Protein AF-A0AAE1HZC7-F1 (afdb_monomer)

Solvent-accessible surface area (backbone atoms only — not comparable to full-atom values): 6700 Å² total; per-residue (Å²): 132,84,78,77,87,77,86,73,87,74,78,92,69,90,50,71,87,69,45,45,80,43,73,45,68,50,72,40,78,94,76,74,45,72,50,75,78,50,78,45,81,38,82,63,73,76,80,76,48,80,56,49,52,47,44,71,33,82,90,45,16,83,72,37,50,80,46,78,43,59,69,43,45,52,52,52,53,50,50,53,52,54,51,52,51,52,52,51,50,52,51,50,51,46,47,59,71,61,53,48,67,68,59,75,79,112

Mean predicted aligned error: 13.74 Å

Radius of gyration: 30.43 Å; Cα contacts (8 Å, |Δi|>4): 66; chains: 1; bounding box: 66×22×88 Å

Structure (mmCIF, N/CA/C/O backbone):
data_AF-A0AAE1HZC7-F1
#
_entry.id   AF-A0AAE1HZC7-F1
#
loop_
_atom_site.group_PDB
_atom_site.id
_atom_site.type_symbol
_atom_site.label_atom_id
_atom_site.label_alt_id
_atom_site.label_comp_id
_atom_site.label_asym_id
_atom_site.label_entity_id
_atom_site.label_seq_id
_atom_site.pdbx_PDB_ins_code
_atom_site.Cartn_x
_atom_site.Cartn_y
_atom_site.Cartn_z
_atom_site.occupancy
_atom_site.B_iso_or_equiv
_atom_site.auth_seq_id
_atom_site.auth_comp_id
_atom_site.auth_asym_id
_atom_site.auth_atom_id
_atom_site.pdbx_PDB_model_num
ATOM 1 N N . MET A 1 1 ? -42.869 -15.544 27.402 1.00 46.81 1 MET A N 1
ATOM 2 C CA . MET A 1 1 ? -41.931 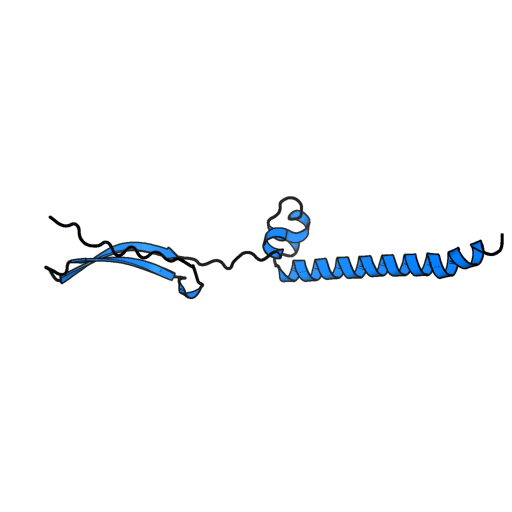-14.421 27.609 1.00 46.81 1 MET A CA 1
ATOM 3 C C . MET A 1 1 ? -41.266 -14.143 26.272 1.00 46.81 1 MET A C 1
ATOM 5 O O . MET A 1 1 ? -40.570 -15.035 25.800 1.00 46.81 1 MET A O 1
ATOM 9 N N . PRO A 1 2 ? -41.556 -13.019 25.599 1.00 49.59 2 PRO A N 1
ATOM 10 C CA . PRO A 1 2 ? -40.881 -12.693 24.352 1.00 49.59 2 PRO A CA 1
ATOM 11 C C . PRO A 1 2 ? -39.455 -12.230 24.674 1.00 49.59 2 PRO A C 1
ATOM 13 O O . PRO A 1 2 ? -39.243 -11.450 25.603 1.00 49.59 2 PRO A O 1
ATOM 16 N N . TRP A 1 3 ? -38.480 -12.769 23.951 1.00 45.91 3 TRP A N 1
ATOM 17 C CA . TRP A 1 3 ? -37.095 -12.310 24.005 1.00 45.91 3 TRP A CA 1
ATOM 18 C C . TRP A 1 3 ? -37.014 -10.907 23.386 1.00 45.91 3 TRP A C 1
ATOM 20 O O . TRP A 1 3 ? -37.702 -10.671 22.392 1.00 45.91 3 TRP A O 1
ATOM 30 N N . PRO A 1 4 ? -36.223 -9.975 23.947 1.00 58.88 4 PRO A N 1
ATOM 31 C CA . PRO A 1 4 ? -36.093 -8.642 23.375 1.00 58.88 4 PRO A CA 1
ATOM 32 C C . PRO A 1 4 ? -35.442 -8.733 21.990 1.00 58.88 4 PRO A C 1
ATOM 34 O O . PRO A 1 4 ? -34.497 -9.504 21.793 1.00 58.88 4 PRO A O 1
ATOM 37 N N . GLU A 1 5 ? -35.974 -7.959 21.042 1.00 56.81 5 GLU A N 1
ATOM 38 C CA . GLU A 1 5 ? -35.382 -7.719 19.725 1.00 56.81 5 GLU A CA 1
ATOM 39 C C . GLU A 1 5 ? -33.910 -7.333 19.918 1.00 56.81 5 GLU A C 1
ATOM 41 O O . GLU A 1 5 ? -33.585 -6.362 20.600 1.00 56.81 5 GLU A O 1
ATOM 46 N N . ARG A 1 6 ? -33.002 -8.174 19.414 1.00 61.75 6 ARG A N 1
ATOM 47 C CA . ARG A 1 6 ? -31.566 -7.903 19.454 1.00 61.75 6 ARG A CA 1
ATOM 48 C C . ARG A 1 6 ? -31.222 -7.090 18.220 1.00 61.75 6 ARG A C 1
ATOM 50 O O . ARG A 1 6 ? -31.157 -7.650 17.127 1.00 61.75 6 ARG A O 1
ATOM 57 N N . ASP A 1 7 ? -30.971 -5.805 18.419 1.00 60.41 7 ASP A N 1
ATOM 58 C CA . ASP A 1 7 ? -30.363 -4.945 17.411 1.00 60.41 7 ASP A CA 1
ATOM 59 C C . ASP A 1 7 ? -28.899 -5.373 17.237 1.00 60.41 7 ASP A C 1
ATOM 61 O O . ASP A 1 7 ? -27.990 -4.909 17.925 1.00 60.41 7 ASP A O 1
ATOM 65 N N . PHE A 1 8 ? -28.666 -6.350 16.360 1.00 63.62 8 PHE A N 1
ATOM 66 C CA . PHE A 1 8 ? -27.318 -6.711 15.943 1.00 63.62 8 PHE A CA 1
ATOM 67 C C . PHE A 1 8 ? -26.802 -5.633 14.994 1.00 63.62 8 PHE A C 1
ATOM 69 O O . PHE A 1 8 ? -27.344 -5.439 13.906 1.00 63.62 8 PHE A O 1
ATOM 76 N N . LEU A 1 9 ? -25.739 -4.940 15.397 1.00 68.12 9 LEU A N 1
ATOM 77 C CA . LEU A 1 9 ? -25.077 -3.967 14.543 1.00 68.12 9 LEU A CA 1
ATOM 78 C C . LEU A 1 9 ? -24.201 -4.718 13.533 1.00 68.12 9 LEU A C 1
ATOM 80 O O . LEU A 1 9 ? -23.081 -5.127 13.832 1.00 68.12 9 LEU A O 1
ATOM 84 N N . LEU A 1 10 ? -24.762 -4.971 12.351 1.00 75.88 10 LEU A N 1
ATOM 85 C CA . LEU A 1 10 ? -24.086 -5.664 11.260 1.00 75.88 10 LEU A CA 1
ATOM 86 C C . LEU A 1 10 ? -23.556 -4.622 10.271 1.00 75.88 10 LEU A C 1
ATOM 88 O O . LEU A 1 10 ? -24.307 -4.054 9.479 1.00 75.88 10 LEU A O 1
ATOM 92 N N . LEU A 1 11 ? -22.252 -4.349 10.338 1.00 76.25 11 LEU A N 1
ATOM 93 C CA . LEU A 1 11 ? -21.571 -3.479 9.380 1.00 76.25 11 LEU A CA 1
ATOM 94 C C . LEU A 1 11 ? -21.389 -4.249 8.068 1.00 76.25 11 LEU A C 1
ATOM 96 O O . LEU A 1 11 ? -20.516 -5.105 7.960 1.00 76.25 11 LEU A O 1
ATOM 100 N N . ALA A 1 12 ? -22.223 -3.960 7.068 1.00 76.62 12 ALA A N 1
ATOM 101 C CA . ALA A 1 12 ? -22.118 -4.585 5.747 1.00 76.62 12 ALA A CA 1
ATOM 102 C C . ALA A 1 12 ? -20.844 -4.161 4.986 1.00 76.62 12 ALA A C 1
ATOM 104 O O . ALA A 1 12 ? -20.351 -4.904 4.140 1.00 76.62 12 ALA A O 1
ATOM 105 N N . HIS A 1 13 ? -20.307 -2.977 5.292 1.00 79.56 13 HIS A N 1
ATOM 106 C CA . HIS A 1 13 ? -19.080 -2.446 4.706 1.00 79.56 13 HIS A CA 1
ATOM 107 C C . HIS A 1 13 ? -18.247 -1.729 5.776 1.00 79.56 13 HIS A C 1
ATOM 109 O O . HIS A 1 13 ? -18.781 -0.943 6.561 1.00 79.56 13 HIS A O 1
ATOM 115 N N . LEU A 1 14 ? -16.943 -2.013 5.821 1.00 80.44 14 LEU A N 1
ATOM 116 C CA . LEU A 1 14 ? -16.004 -1.330 6.710 1.00 80.44 14 LEU A CA 1
ATOM 117 C C . LEU A 1 14 ? -15.387 -0.135 5.981 1.00 80.44 14 LEU A C 1
ATOM 119 O O . LEU A 1 14 ? -14.642 -0.308 5.021 1.00 80.44 14 LEU A O 1
ATOM 123 N N . GLU A 1 15 ? -15.652 1.066 6.481 1.00 83.94 15 GLU A N 1
ATOM 124 C CA . GLU A 1 15 ? -15.008 2.297 6.038 1.00 83.94 15 GLU A CA 1
ATOM 125 C C . GLU A 1 15 ? -14.034 2.815 7.097 1.00 83.94 15 GLU A C 1
ATOM 127 O O . GLU A 1 15 ? -14.166 2.523 8.284 1.00 83.94 15 GLU A O 1
ATOM 132 N N . LYS A 1 16 ? -13.080 3.650 6.673 1.00 82.44 16 LYS A N 1
ATOM 133 C CA . LYS A 1 16 ? -12.120 4.350 7.547 1.00 82.44 16 LYS A CA 1
ATOM 134 C C . LYS A 1 16 ? -12.785 5.135 8.686 1.00 82.44 16 LYS A C 1
ATOM 136 O O . LYS A 1 16 ? -12.177 5.309 9.734 1.00 82.44 16 LYS A O 1
ATOM 141 N N . SER A 1 17 ? -14.019 5.595 8.491 1.00 84.19 17 SER A N 1
ATOM 142 C CA . SER A 1 17 ? -14.826 6.297 9.498 1.00 84.19 17 SER A CA 1
ATOM 143 C C . SER A 1 17 ? -15.202 5.428 10.705 1.00 84.19 17 SER A C 1
ATOM 145 O O . SER A 1 17 ? -15.516 5.968 11.759 1.00 84.19 17 SER A O 1
ATOM 147 N N . HIS A 1 18 ? -15.152 4.100 10.570 1.00 87.56 18 HIS A N 1
ATOM 148 C CA . HIS A 1 18 ? -15.428 3.152 11.650 1.00 87.56 18 HIS A CA 1
ATOM 149 C C . HIS A 1 18 ? -14.197 2.858 12.523 1.00 87.56 18 HIS A C 1
ATOM 151 O O . HIS A 1 18 ? -14.309 2.113 13.495 1.00 87.56 18 HIS A O 1
ATOM 157 N N . GLU A 1 19 ? -13.026 3.406 12.184 1.00 91.44 19 GLU A N 1
ATOM 158 C CA . GLU A 1 19 ? -11.795 3.227 12.955 1.00 91.44 19 GLU A CA 1
ATOM 159 C C . GLU A 1 19 ? -11.913 3.890 14.339 1.00 91.44 19 GLU A C 1
ATOM 161 O O . GLU A 1 19 ? -12.308 5.051 14.450 1.00 91.44 19 GLU A O 1
ATOM 166 N N . GLY A 1 20 ? -11.562 3.155 15.395 1.00 91.00 20 GLY A N 1
ATOM 167 C CA . GLY A 1 20 ? -11.567 3.651 16.771 1.00 91.00 20 GLY A CA 1
ATOM 168 C C . GLY A 1 20 ? -12.013 2.609 17.791 1.00 91.00 20 GLY A C 1
ATOM 169 O O . GLY A 1 20 ? -12.191 1.433 17.478 1.00 91.00 20 GLY A O 1
ATOM 170 N N . THR A 1 21 ? -12.207 3.050 19.033 1.00 93.31 21 THR A N 1
ATOM 171 C CA . THR A 1 21 ? -12.678 2.187 20.120 1.00 93.31 21 THR A CA 1
ATOM 172 C C . THR A 1 21 ? -14.203 2.168 20.177 1.00 93.31 21 THR A C 1
ATOM 174 O O . THR A 1 21 ? -14.850 3.204 20.313 1.00 93.31 21 THR A O 1
ATOM 177 N N . TRP A 1 22 ? -14.771 0.972 20.092 1.00 92.06 22 TRP A N 1
ATOM 178 C CA . TRP A 1 22 ? -16.198 0.703 20.160 1.00 92.06 22 TRP A CA 1
ATOM 179 C C . TRP A 1 22 ? -16.564 0.149 21.531 1.00 92.06 22 TRP A C 1
ATOM 181 O O . TRP A 1 22 ? -15.871 -0.711 22.076 1.00 92.06 22 TRP A O 1
ATOM 191 N N . GLU A 1 23 ? -17.692 0.606 22.062 1.00 92.06 23 GLU A N 1
ATOM 192 C CA . GLU A 1 23 ? -18.232 0.160 23.342 1.00 92.06 23 GLU A CA 1
ATOM 193 C C . GLU A 1 23 ? -19.500 -0.662 23.132 1.00 92.06 23 GLU A C 1
ATOM 195 O O . GLU A 1 23 ? -20.436 -0.246 22.447 1.00 92.06 23 GLU A O 1
ATOM 200 N N . CYS A 1 24 ? -19.561 -1.830 23.764 1.00 89.88 24 CYS A N 1
ATOM 201 C CA . CYS A 1 24 ? -20.803 -2.580 23.881 1.00 89.88 24 CYS A CA 1
ATOM 202 C C . CYS A 1 24 ? -21.523 -2.148 25.158 1.00 89.88 24 CYS A C 1
ATOM 204 O O . CYS A 1 24 ? -21.130 -2.553 26.252 1.00 89.88 24 CYS A O 1
ATOM 206 N N . THR A 1 25 ? -22.585 -1.355 25.019 1.00 89.19 25 THR A N 1
ATOM 207 C CA . THR A 1 25 ? -23.355 -0.833 26.157 1.00 89.19 25 THR A CA 1
ATOM 208 C C . THR A 1 25 ? -24.709 -1.520 26.253 1.00 89.19 25 THR A C 1
ATOM 210 O O . THR A 1 25 ? -25.483 -1.545 25.298 1.00 89.19 25 THR A O 1
ATOM 213 N N . VAL A 1 26 ? -25.021 -2.057 27.431 1.00 88.31 26 VAL A N 1
ATOM 214 C CA . VAL A 1 26 ? -26.331 -2.636 27.735 1.00 88.31 26 VAL A CA 1
ATOM 215 C C . VAL A 1 26 ? -27.147 -1.607 28.502 1.00 88.31 26 VAL A C 1
ATOM 217 O O . VAL A 1 26 ? -26.689 -1.061 29.505 1.00 88.31 26 VAL A O 1
ATOM 220 N N . THR A 1 27 ? -28.367 -1.340 28.028 1.00 89.44 27 THR A N 1
ATOM 221 C CA . THR A 1 27 ? -29.292 -0.398 28.668 1.00 89.44 27 THR A CA 1
ATOM 222 C C . THR A 1 27 ? -30.535 -1.125 29.174 1.00 89.44 27 THR A C 1
ATOM 224 O O . THR A 1 27 ? -31.224 -1.830 28.436 1.00 89.44 27 THR A O 1
ATOM 227 N N . GLN A 1 28 ? -30.843 -0.961 30.459 1.00 88.44 28 GLN A N 1
ATOM 228 C CA . GLN A 1 28 ? -32.040 -1.501 31.092 1.00 88.44 28 GLN A CA 1
ATOM 229 C C . GLN A 1 28 ? -33.045 -0.372 31.338 1.00 88.44 28 GLN A C 1
ATOM 231 O O . GLN A 1 28 ? -33.019 0.295 32.372 1.00 88.44 28 GLN A O 1
ATOM 236 N N . LYS A 1 29 ? -33.976 -0.184 30.393 1.00 86.31 29 LYS A N 1
ATOM 237 C CA . LYS A 1 29 ? -34.961 0.917 30.416 1.00 86.31 29 LYS A CA 1
ATOM 238 C C . LYS A 1 29 ? -35.818 0.956 31.687 1.00 86.31 29 LYS A C 1
ATOM 240 O O . LYS A 1 29 ? -36.120 2.034 32.178 1.00 86.31 29 LYS A O 1
ATOM 245 N N . ALA A 1 30 ? -36.180 -0.206 32.237 1.00 90.56 30 ALA A N 1
ATOM 246 C CA . ALA A 1 30 ? -37.062 -0.299 33.406 1.00 90.56 30 ALA A CA 1
ATOM 247 C C . ALA A 1 30 ? -36.460 0.300 34.690 1.00 90.56 30 ALA A C 1
ATOM 249 O O . ALA A 1 30 ? -37.197 0.773 35.547 1.00 90.56 30 ALA A O 1
ATOM 250 N N . LEU A 1 31 ? -35.132 0.267 34.822 1.00 88.19 31 LEU A N 1
ATOM 251 C CA . LEU A 1 31 ? -34.400 0.737 36.004 1.00 88.19 31 LEU A CA 1
ATOM 252 C C . LEU A 1 31 ? -33.474 1.919 35.679 1.00 88.19 31 LEU A C 1
ATOM 254 O O . LEU A 1 31 ? -32.760 2.394 36.554 1.00 88.19 31 LEU A O 1
ATOM 258 N N . ASN A 1 32 ? -33.490 2.387 34.427 1.00 88.50 32 ASN A N 1
ATOM 259 C CA . ASN A 1 32 ? -32.591 3.406 33.888 1.00 88.50 32 ASN A CA 1
ATOM 260 C C . ASN A 1 32 ? -31.102 3.130 34.185 1.00 88.50 32 ASN A C 1
ATOM 262 O O . ASN A 1 32 ? -30.332 4.039 34.487 1.00 88.50 32 ASN A O 1
ATOM 266 N N . LEU A 1 33 ? -30.711 1.855 34.136 1.00 90.31 33 LEU A N 1
ATOM 267 C CA . LEU A 1 33 ? -29.334 1.422 34.358 1.00 90.31 33 LEU A CA 1
ATOM 268 C C . LEU A 1 33 ? -28.645 1.202 33.014 1.00 90.31 33 LEU A C 1
ATOM 270 O O . LEU A 1 33 ? -29.214 0.583 32.114 1.00 90.31 33 LEU A O 1
ATOM 274 N N . THR A 1 34 ? -27.412 1.679 32.892 1.00 92.31 34 THR A N 1
ATOM 275 C CA . THR A 1 34 ? -26.582 1.505 31.697 1.00 92.31 34 THR A CA 1
ATOM 276 C C . THR A 1 34 ? -25.181 1.088 32.111 1.00 92.31 34 THR A C 1
ATOM 278 O O . THR A 1 34 ? -24.590 1.737 32.974 1.00 92.31 34 THR A O 1
ATOM 281 N N . TRP A 1 35 ? -24.640 0.029 31.512 1.00 92.75 35 TRP A N 1
ATOM 282 C CA . TRP A 1 35 ? -23.265 -0.405 31.771 1.00 92.75 35 TRP A CA 1
ATOM 283 C C . TRP A 1 35 ? -22.592 -0.949 30.510 1.00 92.75 35 TRP A C 1
ATOM 285 O O . TRP A 1 35 ? -23.244 -1.536 29.643 1.00 92.75 35 TRP A O 1
ATOM 295 N N . THR A 1 36 ? -21.276 -0.764 30.425 1.00 92.06 36 THR A N 1
ATOM 296 C CA . THR A 1 36 ? -20.440 -1.239 29.315 1.00 92.06 36 THR A CA 1
ATOM 297 C C . THR A 1 36 ? -19.961 -2.661 29.598 1.00 92.06 36 THR A C 1
ATOM 299 O O . THR A 1 36 ? -19.423 -2.940 30.669 1.00 92.06 36 THR A O 1
ATOM 302 N N . THR A 1 37 ? -20.165 -3.581 28.657 1.00 92.06 37 THR A N 1
ATOM 303 C CA . THR A 1 37 ? -19.785 -4.996 28.794 1.00 92.06 37 THR A CA 1
ATOM 304 C C . THR A 1 37 ? -18.460 -5.327 28.124 1.00 92.06 37 THR A C 1
ATOM 306 O O . THR A 1 37 ? -17.788 -6.263 28.546 1.00 92.06 37 THR A O 1
ATOM 309 N N . ALA A 1 38 ? -18.095 -4.603 27.066 1.00 90.06 38 ALA A N 1
ATOM 310 C CA . ALA A 1 38 ? -16.878 -4.853 26.307 1.00 90.06 38 ALA A CA 1
ATOM 311 C C . ALA A 1 38 ? -16.416 -3.595 25.571 1.00 90.06 38 ALA A C 1
ATOM 313 O O . ALA A 1 38 ? -17.227 -2.734 25.226 1.00 90.06 38 ALA A O 1
ATOM 314 N N . TRP A 1 39 ? -15.116 -3.556 25.306 1.00 93.50 39 TRP A N 1
ATOM 315 C CA . TRP A 1 39 ? -14.449 -2.560 24.479 1.00 93.50 39 TRP A CA 1
ATOM 316 C C . TRP A 1 39 ? -13.790 -3.294 23.314 1.00 93.50 39 TRP A C 1
ATOM 318 O O . TRP A 1 39 ? -13.154 -4.329 23.525 1.00 93.50 39 TRP A O 1
ATOM 328 N N . ILE A 1 40 ? -13.960 -2.790 22.098 1.00 90.81 40 ILE A N 1
ATOM 329 C CA . ILE A 1 40 ? -13.397 -3.366 20.875 1.00 9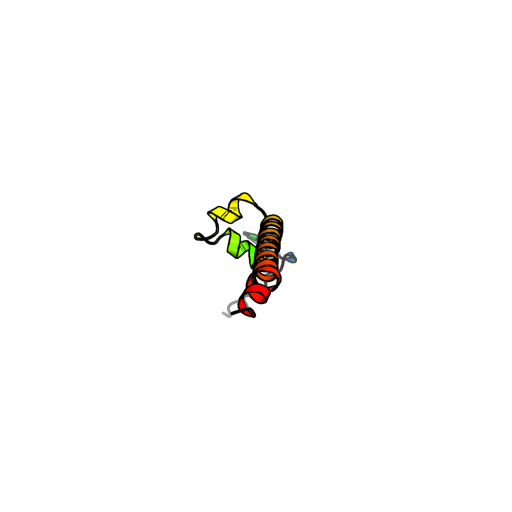0.81 40 ILE A CA 1
ATOM 330 C C . ILE A 1 40 ? -12.586 -2.273 20.194 1.00 90.81 40 ILE A C 1
ATOM 332 O O . ILE A 1 40 ? -13.130 -1.229 19.857 1.00 90.81 40 ILE A O 1
ATOM 336 N N . ASP A 1 41 ? -11.296 -2.503 19.984 1.00 92.25 41 ASP A N 1
ATOM 337 C CA . ASP A 1 41 ? -10.465 -1.584 19.210 1.00 92.25 41 ASP A CA 1
ATOM 338 C C . ASP A 1 41 ? -10.495 -1.995 17.734 1.00 92.25 41 ASP A C 1
ATOM 340 O O . ASP A 1 41 ? -10.075 -3.100 17.376 1.00 92.25 41 ASP A O 1
ATOM 344 N N . LEU A 1 42 ? -11.065 -1.140 16.885 1.00 88.69 42 LEU A N 1
ATOM 345 C CA . LEU A 1 42 ? -11.289 -1.424 15.476 1.00 88.69 42 L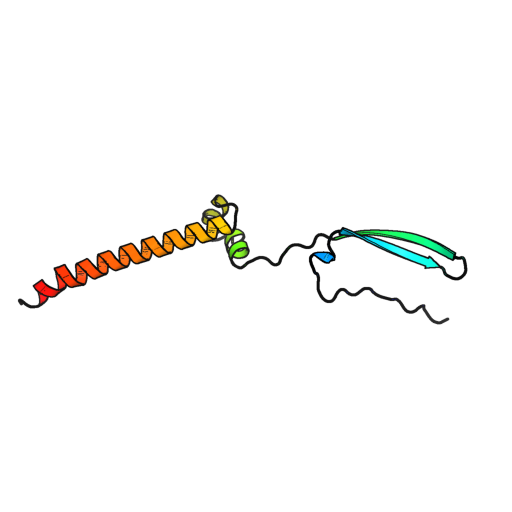EU A CA 1
ATOM 346 C C . LEU A 1 42 ? -10.303 -0.622 14.628 1.00 88.69 42 LEU A C 1
ATOM 348 O O . LEU A 1 42 ? -10.428 0.593 14.485 1.00 88.69 42 LEU A O 1
ATOM 352 N N . LYS A 1 43 ? -9.344 -1.319 14.012 1.00 88.56 43 LYS A N 1
ATOM 353 C CA . LYS A 1 43 ? -8.390 -0.724 13.072 1.00 88.56 43 LYS A CA 1
ATOM 354 C C . LYS A 1 43 ? -8.773 -1.055 11.635 1.00 88.56 43 LYS A C 1
ATOM 356 O O . LYS A 1 43 ? -8.698 -2.211 11.223 1.00 88.56 43 LYS A O 1
ATOM 361 N N . VAL A 1 44 ? -9.144 -0.039 10.858 1.00 84.94 44 VAL A N 1
ATOM 362 C CA . VAL A 1 44 ? -9.512 -0.213 9.447 1.00 84.94 44 VAL A CA 1
ATOM 363 C C . VAL A 1 44 ? -8.281 -0.018 8.569 1.00 84.94 44 VAL A C 1
ATOM 365 O O . VAL A 1 44 ? -7.765 1.090 8.402 1.00 84.94 44 VAL A O 1
ATOM 368 N N . ILE A 1 45 ? -7.798 -1.123 8.009 1.00 81.88 45 ILE A N 1
ATOM 369 C CA . ILE A 1 45 ? -6.677 -1.130 7.070 1.00 81.88 45 ILE A CA 1
ATOM 370 C C . ILE A 1 45 ? -7.250 -0.913 5.667 1.00 81.88 45 ILE A C 1
ATOM 372 O O . ILE A 1 45 ? -8.264 -1.513 5.310 1.00 81.88 45 ILE A O 1
ATOM 376 N N . ALA A 1 46 ? -6.635 -0.020 4.888 1.00 73.31 46 ALA A N 1
ATOM 377 C CA . ALA A 1 46 ? -7.015 0.164 3.491 1.00 73.31 46 ALA A CA 1
ATOM 378 C C . ALA A 1 46 ? -6.858 -1.160 2.729 1.00 73.31 46 ALA A C 1
ATOM 380 O O . ALA A 1 46 ? -5.987 -1.965 3.064 1.00 73.31 46 ALA A O 1
ATOM 381 N N . ALA A 1 47 ? -7.696 -1.379 1.712 1.00 68.56 47 ALA A N 1
ATOM 382 C CA . ALA A 1 47 ? -7.560 -2.552 0.861 1.00 68.56 47 ALA A CA 1
ATOM 383 C C . ALA A 1 47 ? -6.133 -2.599 0.280 1.00 68.56 47 ALA A C 1
ATOM 385 O O . ALA A 1 47 ? -5.659 -1.560 -0.196 1.00 68.56 47 ALA A O 1
ATOM 386 N N . PRO A 1 48 ? -5.452 -3.759 0.333 1.00 64.38 48 PRO A N 1
ATOM 387 C CA . PRO A 1 48 ? -4.127 -3.894 -0.249 1.00 64.38 48 PRO A CA 1
ATOM 388 C C . PRO A 1 48 ? -4.215 -3.544 -1.733 1.00 64.38 48 PRO A C 1
ATOM 390 O O . PRO A 1 48 ? -5.100 -4.009 -2.458 1.00 64.38 48 PRO A O 1
ATOM 393 N N . SER A 1 49 ? -3.325 -2.669 -2.185 1.00 67.94 49 SER A N 1
ATOM 394 C CA . SER A 1 49 ? -3.194 -2.385 -3.603 1.00 67.94 49 SER A CA 1
ATOM 395 C C . SER A 1 49 ? -2.555 -3.592 -4.303 1.00 67.94 49 SER A C 1
ATOM 397 O O . SER A 1 49 ? -1.892 -4.425 -3.680 1.00 67.94 49 SER A O 1
ATOM 399 N N . TYR A 1 50 ? -2.693 -3.682 -5.630 1.00 66.50 50 TYR A N 1
ATOM 400 C CA . TYR A 1 50 ? -1.967 -4.686 -6.424 1.00 66.50 50 TYR A CA 1
ATOM 401 C C . TYR A 1 50 ? -0.449 -4.661 -6.162 1.00 66.50 50 TYR A C 1
ATOM 403 O O . TYR A 1 50 ? 0.208 -5.691 -6.274 1.00 66.50 50 TYR A O 1
ATOM 411 N N . PHE A 1 51 ? 0.111 -3.506 -5.787 1.00 67.50 51 PHE A N 1
ATOM 412 C CA . PHE A 1 51 ? 1.528 -3.372 -5.457 1.00 67.50 51 PHE A CA 1
ATOM 413 C C . PHE A 1 51 ? 1.859 -3.862 -4.043 1.00 67.50 51 PHE A C 1
ATOM 415 O O . PHE A 1 51 ? 2.954 -4.387 -3.857 1.00 67.50 51 PHE A O 1
ATOM 422 N N . SER A 1 52 ? 0.936 -3.7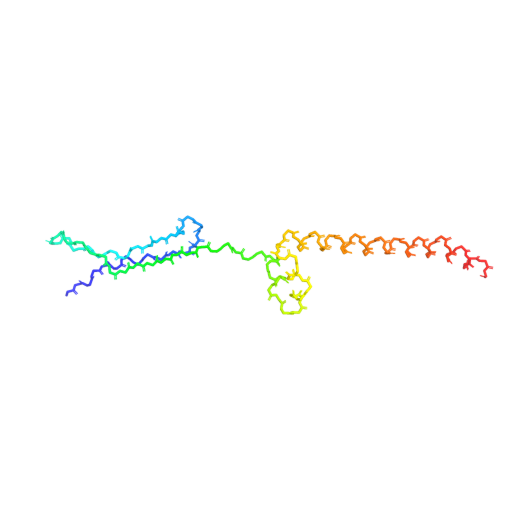65 -3.073 1.00 65.62 52 SER A N 1
ATOM 423 C CA . SER A 1 52 ? 1.122 -4.393 -1.752 1.00 65.62 52 SER A CA 1
ATOM 424 C C . SER A 1 52 ? 1.225 -5.913 -1.894 1.00 65.62 52 SER A C 1
ATOM 426 O O . SER A 1 52 ? 2.113 -6.525 -1.312 1.00 65.62 52 SER A O 1
ATOM 428 N N . HIS A 1 53 ? 0.406 -6.508 -2.768 1.00 68.88 53 HIS A N 1
ATOM 429 C CA . HIS A 1 53 ? 0.494 -7.938 -3.069 1.00 68.88 53 HIS A CA 1
ATOM 430 C C . HIS A 1 53 ? 1.858 -8.352 -3.645 1.00 68.88 53 HIS A C 1
ATOM 432 O O . HIS A 1 53 ? 2.356 -9.415 -3.301 1.00 68.88 53 HIS A O 1
ATOM 438 N N . LEU A 1 54 ? 2.498 -7.512 -4.469 1.00 65.62 54 LEU A N 1
ATOM 439 C CA . LEU A 1 54 ? 3.842 -7.787 -5.005 1.00 65.62 54 LEU A CA 1
ATOM 440 C C . LEU A 1 54 ? 4.957 -7.688 -3.946 1.00 65.62 54 LEU A C 1
ATOM 442 O O . LEU A 1 54 ? 6.014 -8.300 -4.112 1.00 65.62 54 LEU A O 1
ATOM 446 N N . LEU A 1 55 ? 4.733 -6.908 -2.883 1.00 66.88 55 LEU A N 1
ATOM 447 C CA . LEU A 1 55 ? 5.633 -6.775 -1.731 1.00 66.88 55 LEU A CA 1
ATOM 448 C C . LEU A 1 55 ? 5.528 -7.965 -0.766 1.00 66.88 55 LEU A C 1
ATOM 450 O O . LEU A 1 55 ? 6.526 -8.320 -0.140 1.00 66.88 55 LEU A O 1
ATOM 454 N N . GLU A 1 56 ? 4.339 -8.559 -0.654 1.00 68.50 56 GLU A N 1
ATOM 455 C CA . GLU A 1 56 ? 4.041 -9.683 0.246 1.00 68.50 56 GLU A CA 1
ATOM 456 C C . GLU A 1 56 ? 4.204 -11.069 -0.397 1.00 68.50 56 GLU A C 1
ATOM 458 O O . GLU A 1 56 ? 4.166 -12.067 0.316 1.00 68.50 56 GLU A O 1
ATOM 463 N N . ASP A 1 57 ? 4.411 -11.155 -1.714 1.00 76.38 57 ASP A N 1
ATOM 464 C CA . ASP A 1 57 ? 4.621 -12.427 -2.417 1.00 76.38 57 ASP A CA 1
ATOM 465 C C . ASP A 1 57 ? 6.042 -12.984 -2.187 1.00 76.38 57 ASP A C 1
ATOM 467 O O . ASP A 1 57 ? 7.033 -12.296 -2.434 1.00 76.38 57 ASP A O 1
ATOM 471 N N . ASP A 1 58 ? 6.172 -14.244 -1.756 1.00 74.06 58 ASP A N 1
ATOM 472 C CA . ASP A 1 58 ? 7.456 -14.884 -1.401 1.00 74.06 58 ASP A CA 1
ATOM 473 C C . ASP A 1 58 ? 8.440 -14.957 -2.585 1.00 74.06 58 ASP A C 1
ATOM 475 O O . ASP A 1 58 ? 9.660 -14.896 -2.407 1.00 74.06 58 ASP A O 1
ATOM 479 N N . ALA A 1 59 ? 7.929 -15.067 -3.816 1.00 76.50 59 ALA A N 1
ATOM 480 C CA . ALA A 1 59 ? 8.759 -15.198 -5.015 1.00 76.50 59 ALA A CA 1
ATOM 481 C C . ALA A 1 59 ? 9.454 -13.883 -5.410 1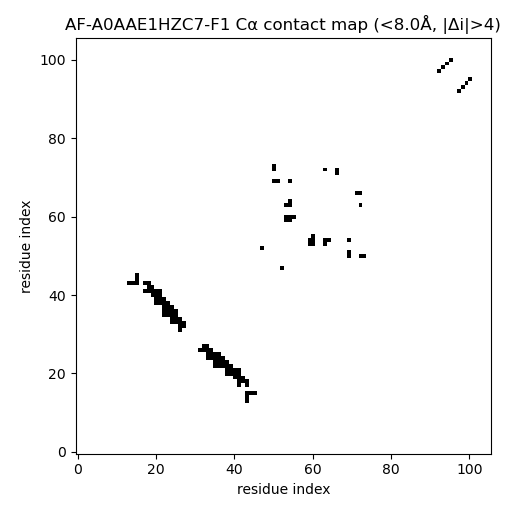.00 76.50 59 ALA A C 1
ATOM 483 O O . ALA A 1 59 ? 10.589 -13.889 -5.900 1.00 76.50 59 ALA A O 1
ATOM 484 N N . THR A 1 60 ? 8.779 -12.752 -5.203 1.00 72.88 60 THR A N 1
ATOM 485 C CA . THR A 1 60 ? 9.255 -11.419 -5.605 1.00 72.88 60 THR A CA 1
ATOM 486 C C . THR A 1 60 ? 9.601 -10.519 -4.423 1.00 72.88 60 THR A C 1
ATOM 488 O O . THR A 1 60 ? 10.231 -9.474 -4.607 1.00 72.88 60 THR A O 1
ATOM 491 N N . GLY A 1 61 ? 9.264 -10.945 -3.207 1.00 70.88 61 GLY A N 1
ATOM 492 C CA . GLY A 1 61 ? 9.453 -10.205 -1.969 1.00 70.88 61 GLY A CA 1
ATOM 493 C C . GLY A 1 61 ? 10.908 -9.830 -1.735 1.00 70.88 61 GLY A C 1
ATOM 494 O O . GLY A 1 61 ? 11.186 -8.682 -1.423 1.00 70.88 61 GLY A O 1
ATOM 495 N N . TRP A 1 62 ? 11.870 -10.717 -2.005 1.00 78.19 62 TRP A N 1
ATOM 496 C CA . TRP A 1 62 ? 13.300 -10.402 -1.838 1.00 78.19 62 TRP A CA 1
ATOM 497 C C . TRP A 1 62 ? 13.782 -9.210 -2.692 1.00 78.19 62 TRP A C 1
ATOM 499 O O . TRP A 1 62 ? 14.736 -8.528 -2.322 1.00 78.19 62 TRP A O 1
ATOM 509 N N . LEU A 1 63 ? 13.124 -8.952 -3.826 1.00 74.88 63 LEU A N 1
ATOM 510 C CA . LEU A 1 63 ? 13.469 -7.899 -4.784 1.00 74.88 63 LEU A CA 1
ATOM 511 C C . LEU A 1 63 ? 12.769 -6.579 -4.430 1.00 74.88 63 LEU A C 1
ATOM 513 O O . LEU A 1 63 ? 13.368 -5.506 -4.517 1.00 74.88 63 LEU A O 1
ATOM 517 N N . PHE A 1 64 ? 11.509 -6.658 -3.991 1.00 74.88 64 PHE A N 1
ATOM 518 C CA . PHE A 1 64 ? 10.683 -5.488 -3.691 1.00 74.88 64 PHE A CA 1
ATOM 519 C C . PHE A 1 64 ? 10.717 -5.056 -2.220 1.00 74.88 64 PHE A C 1
ATOM 521 O O . PHE A 1 64 ? 10.517 -3.874 -1.949 1.00 74.88 64 PHE A O 1
ATOM 528 N N . GLN A 1 65 ? 11.064 -5.928 -1.269 1.00 73.69 65 GLN A N 1
ATOM 529 C CA . GLN A 1 65 ? 11.188 -5.581 0.157 1.00 73.69 65 GLN A CA 1
ATOM 530 C C . GLN A 1 65 ? 12.201 -4.460 0.403 1.00 73.69 65 GLN A C 1
ATOM 532 O O . GLN A 1 65 ? 11.985 -3.633 1.287 1.00 73.69 65 GLN A O 1
ATOM 537 N N . TRP A 1 66 ? 13.263 -4.363 -0.409 1.00 75.00 66 TRP A N 1
ATOM 538 C CA . TRP A 1 66 ? 14.239 -3.274 -0.288 1.00 75.00 66 TRP A CA 1
ATOM 539 C C . TRP A 1 66 ? 13.634 -1.891 -0.573 1.00 75.00 66 TRP A C 1
ATOM 541 O O . TRP A 1 66 ? 14.095 -0.890 -0.029 1.00 75.00 66 TRP A O 1
ATOM 551 N N . THR A 1 67 ? 12.575 -1.819 -1.385 1.00 78.44 67 THR A N 1
ATOM 552 C CA . THR A 1 67 ? 11.909 -0.544 -1.692 1.00 78.44 67 THR A CA 1
ATOM 553 C C . THR A 1 67 ? 11.038 -0.033 -0.540 1.00 78.44 67 THR A C 1
ATOM 555 O O . THR A 1 67 ? 10.774 1.169 -0.472 1.00 78.44 67 THR A O 1
ATOM 558 N N . GLY A 1 68 ? 10.593 -0.924 0.360 1.00 72.56 68 GLY A N 1
ATOM 559 C CA . GLY A 1 68 ? 9.869 -0.610 1.601 1.00 72.56 68 GLY A CA 1
ATOM 560 C C . GLY A 1 68 ? 8.556 0.170 1.444 1.00 72.56 68 GLY A C 1
ATOM 561 O O . GLY A 1 68 ? 7.956 0.563 2.441 1.00 72.56 68 GLY A O 1
ATOM 562 N N . SER A 1 69 ? 8.125 0.448 0.213 1.00 76.38 69 SER A N 1
ATOM 563 C CA . SER A 1 69 ? 6.990 1.310 -0.100 1.00 76.38 69 SER A CA 1
ATOM 564 C C . SER A 1 69 ? 6.448 1.009 -1.495 1.00 76.38 69 SER A C 1
ATOM 566 O O . SER A 1 69 ? 7.206 0.736 -2.425 1.00 76.38 69 SER A O 1
ATOM 568 N N . GLU A 1 70 ? 5.132 1.127 -1.671 1.00 78.00 70 GLU A N 1
ATOM 569 C CA . GLU A 1 70 ? 4.477 0.922 -2.972 1.00 78.00 70 GLU A CA 1
ATOM 570 C C . GLU A 1 70 ? 4.987 1.894 -4.042 1.00 78.00 70 GLU A C 1
ATOM 572 O O . GLU A 1 70 ? 5.183 1.514 -5.195 1.00 78.00 70 GLU A O 1
ATOM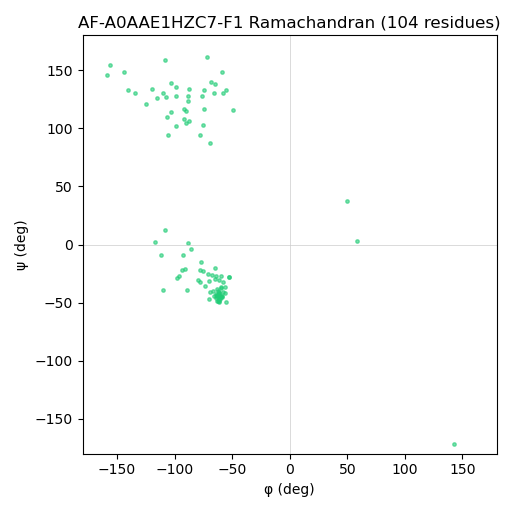 577 N N . MET A 1 71 ? 5.254 3.144 -3.652 1.00 80.62 71 MET A N 1
ATOM 578 C CA . MET A 1 71 ? 5.800 4.159 -4.554 1.00 80.62 71 MET A CA 1
ATOM 579 C C . MET A 1 71 ? 7.197 3.762 -5.055 1.00 80.62 71 MET A C 1
ATOM 581 O O . MET A 1 71 ? 7.507 3.943 -6.231 1.00 80.62 71 MET A O 1
ATOM 585 N N . GLY A 1 72 ? 8.022 3.161 -4.193 1.00 82.56 72 GLY A N 1
ATOM 586 C CA . GLY A 1 72 ? 9.324 2.626 -4.580 1.00 82.56 72 GLY A CA 1
ATOM 587 C C . GLY A 1 72 ? 9.211 1.476 -5.584 1.00 82.56 72 GLY A C 1
ATOM 588 O O . GLY A 1 72 ? 9.928 1.473 -6.586 1.00 82.56 72 GLY A O 1
ATOM 589 N N . VAL A 1 73 ? 8.264 0.553 -5.376 1.00 83.44 73 VAL A N 1
ATOM 590 C CA . VAL A 1 73 ? 7.972 -0.541 -6.323 1.00 83.44 73 VAL A CA 1
ATOM 591 C C . VAL A 1 73 ? 7.557 0.006 -7.689 1.00 83.44 73 VAL A C 1
ATOM 593 O O . VAL A 1 73 ? 8.066 -0.448 -8.713 1.00 83.44 73 VAL A O 1
ATOM 596 N N . GLN A 1 74 ? 6.676 1.009 -7.722 1.00 84.06 74 GLN A N 1
ATOM 597 C CA . GLN A 1 74 ? 6.216 1.629 -8.968 1.00 84.06 74 GLN A CA 1
ATOM 598 C C . GLN A 1 74 ? 7.361 2.277 -9.753 1.00 84.06 74 GLN A C 1
ATOM 600 O O . GLN A 1 74 ? 7.466 2.085 -10.966 1.00 84.06 74 GLN 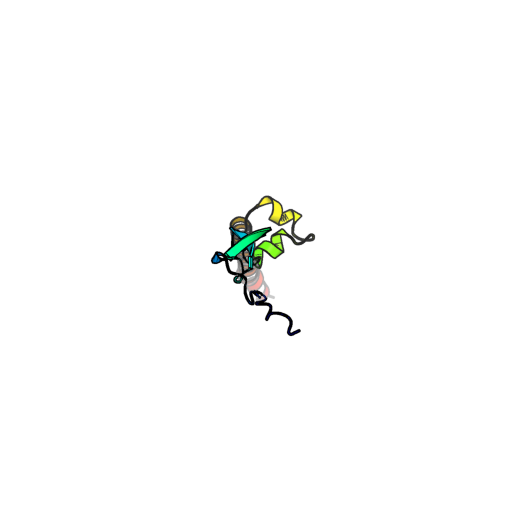A O 1
ATOM 605 N N . ILE A 1 75 ? 8.243 3.010 -9.069 1.00 86.25 75 ILE A N 1
ATOM 606 C CA . ILE A 1 75 ? 9.413 3.642 -9.691 1.00 86.25 75 ILE A CA 1
ATOM 607 C C . ILE A 1 75 ? 10.368 2.577 -10.237 1.00 86.25 75 ILE A C 1
ATOM 609 O O . ILE A 1 75 ? 10.806 2.677 -11.384 1.00 86.25 75 ILE A O 1
ATOM 613 N N . LEU A 1 76 ? 10.663 1.538 -9.449 1.00 86.62 76 LEU A N 1
ATOM 614 C CA . LEU A 1 76 ? 11.553 0.452 -9.858 1.00 86.62 76 LEU A CA 1
ATOM 615 C C . LEU A 1 76 ? 11.018 -0.273 -11.099 1.00 86.62 76 LEU A C 1
ATOM 617 O O . LEU A 1 76 ? 11.756 -0.477 -12.064 1.00 86.62 76 LEU A O 1
ATOM 621 N N . LEU A 1 77 ? 9.726 -0.610 -11.105 1.00 86.69 77 LEU A N 1
ATOM 622 C CA . LEU A 1 77 ? 9.074 -1.249 -12.246 1.00 86.69 77 LEU A CA 1
ATOM 623 C C . LEU A 1 77 ? 9.123 -0.347 -13.489 1.00 86.69 77 LEU A C 1
ATOM 625 O O . LEU A 1 77 ? 9.440 -0.815 -14.582 1.00 86.69 77 LEU A O 1
ATOM 629 N N . GLY A 1 78 ? 8.887 0.958 -13.318 1.00 90.38 78 GLY A N 1
ATOM 630 C CA . GLY A 1 78 ? 9.012 1.945 -14.389 1.00 90.38 78 GLY A CA 1
ATOM 631 C C . GLY A 1 78 ? 10.417 1.984 -14.998 1.00 90.38 78 GLY A C 1
ATOM 632 O O . GLY A 1 78 ? 10.559 1.967 -16.220 1.00 90.38 78 GLY A O 1
ATOM 633 N N . ILE A 1 79 ? 11.460 1.959 -14.163 1.00 91.50 79 ILE A N 1
ATOM 634 C CA . ILE A 1 79 ? 12.859 1.918 -14.616 1.00 91.50 79 ILE A CA 1
ATOM 635 C C . ILE A 1 79 ? 13.133 0.645 -15.422 1.00 91.50 79 ILE A C 1
ATOM 637 O O . ILE A 1 79 ? 13.707 0.724 -16.509 1.00 91.50 79 ILE A O 1
ATOM 641 N N . ILE A 1 80 ? 12.699 -0.519 -14.929 1.00 90.81 80 ILE A N 1
ATOM 642 C CA . ILE A 1 80 ? 12.884 -1.806 -15.617 1.00 90.81 80 ILE A CA 1
ATOM 643 C C . ILE A 1 80 ? 12.235 -1.771 -17.005 1.00 90.81 80 ILE A C 1
ATOM 645 O O . ILE A 1 80 ? 12.864 -2.161 -17.992 1.00 90.81 80 ILE A O 1
ATOM 649 N N . VAL A 1 81 ? 11.009 -1.251 -17.104 1.00 93.69 81 VAL A N 1
ATOM 650 C CA . VAL A 1 81 ? 10.298 -1.126 -18.383 1.00 93.69 81 VAL A CA 1
ATOM 651 C C . VAL A 1 81 ? 11.060 -0.208 -19.338 1.00 93.69 81 VAL A C 1
ATOM 653 O O . VAL A 1 81 ? 11.322 -0.604 -20.474 1.00 93.69 81 VAL A O 1
ATOM 656 N N . VAL A 1 82 ? 11.493 0.972 -18.891 1.00 95.81 82 VAL A N 1
ATOM 657 C CA . VAL A 1 82 ? 12.240 1.920 -19.737 1.00 95.81 82 VAL A CA 1
ATOM 658 C C . VAL A 1 82 ? 13.557 1.318 -20.233 1.00 95.81 82 VAL A C 1
ATOM 660 O O . VAL A 1 82 ? 13.867 1.421 -21.421 1.00 95.81 82 VAL A O 1
ATOM 663 N N . LEU A 1 83 ? 14.310 0.642 -19.362 1.00 95.19 83 LEU A N 1
ATOM 664 C CA . LEU A 1 83 ? 15.551 -0.034 -19.745 1.00 95.19 83 LEU A CA 1
ATOM 665 C C . LEU A 1 83 ? 15.293 -1.154 -20.758 1.00 95.19 83 LEU A C 1
ATOM 667 O O . LEU A 1 83 ? 16.005 -1.245 -21.758 1.00 95.19 83 LEU A 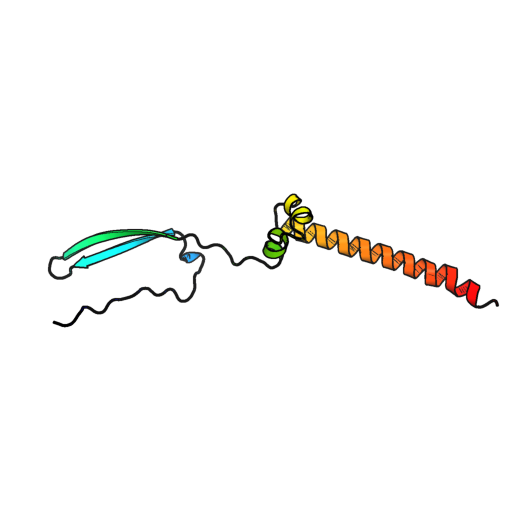O 1
ATOM 671 N N . SER A 1 84 ? 14.253 -1.966 -20.545 1.00 93.62 84 SER A N 1
ATOM 672 C CA . SER A 1 84 ? 13.891 -3.049 -21.466 1.00 93.62 84 SER A CA 1
ATOM 673 C C . SER A 1 84 ? 13.534 -2.518 -22.859 1.00 93.62 84 SER A C 1
ATOM 675 O O . SER A 1 84 ? 14.024 -3.033 -23.865 1.00 93.62 84 SER A O 1
ATOM 677 N N . LEU A 1 85 ? 12.773 -1.422 -22.928 1.00 95.44 85 LEU A N 1
ATOM 678 C CA . LEU A 1 85 ? 12.420 -0.760 -24.182 1.00 95.44 85 LEU A CA 1
ATOM 679 C C . LEU A 1 85 ? 13.648 -0.150 -24.862 1.00 95.44 85 LEU A C 1
ATOM 681 O O . LEU A 1 85 ? 13.793 -0.276 -26.077 1.00 95.44 85 LEU A O 1
ATOM 685 N N . GLY A 1 86 ? 14.558 0.458 -24.095 1.00 95.12 86 GLY A N 1
ATOM 686 C CA . GLY A 1 86 ? 15.816 0.994 -24.613 1.00 95.12 86 GLY A CA 1
ATOM 687 C C . GLY A 1 86 ? 16.687 -0.083 -25.261 1.00 95.12 86 GLY A C 1
ATOM 688 O O . GLY A 1 86 ? 17.188 0.110 -26.368 1.00 95.12 86 GLY A O 1
ATOM 689 N N . VAL A 1 87 ? 16.812 -1.251 -24.624 1.00 95.31 87 VAL A N 1
ATOM 690 C CA . VAL A 1 87 ? 17.542 -2.398 -25.188 1.00 95.31 87 VAL A CA 1
ATOM 691 C C . VAL A 1 87 ? 16.873 -2.895 -26.469 1.00 95.31 87 VAL A C 1
ATOM 693 O O . VAL A 1 87 ? 17.546 -3.033 -27.492 1.00 95.31 87 VAL A O 1
ATOM 696 N N . CYS A 1 88 ? 15.553 -3.102 -26.452 1.00 93.94 88 CYS A N 1
ATOM 697 C CA . CYS A 1 88 ? 14.794 -3.509 -27.636 1.00 93.94 88 CYS A CA 1
ATOM 698 C C . CYS A 1 88 ? 14.973 -2.526 -28.799 1.00 93.94 88 CYS A C 1
ATOM 700 O O . CYS A 1 88 ? 15.184 -2.948 -29.936 1.00 93.94 88 CYS A O 1
ATOM 702 N N . TYR A 1 89 ? 14.956 -1.222 -28.518 1.00 94.88 89 TYR A N 1
ATOM 703 C CA . TYR A 1 89 ? 15.166 -0.178 -29.515 1.00 94.88 89 TYR A CA 1
ATOM 704 C C . TYR A 1 89 ? 16.570 -0.236 -30.133 1.00 94.88 89 TYR A C 1
ATOM 706 O O . TYR A 1 89 ? 16.712 -0.169 -31.354 1.00 94.88 89 TYR A O 1
ATOM 714 N N . VAL A 1 90 ? 17.614 -0.416 -29.318 1.00 93.81 90 VAL A N 1
ATOM 715 C CA . VAL A 1 90 ? 18.996 -0.540 -29.811 1.00 93.81 90 VAL A CA 1
ATOM 716 C C . VAL A 1 90 ? 19.162 -1.787 -30.678 1.00 93.81 90 VAL A C 1
ATOM 718 O O . VAL A 1 90 ? 19.765 -1.711 -31.751 1.00 93.81 90 VAL A O 1
ATOM 721 N N . VAL A 1 91 ? 18.610 -2.925 -30.247 1.00 93.31 91 VAL A N 1
ATOM 722 C CA . VAL A 1 91 ? 18.636 -4.175 -31.021 1.00 93.31 91 VAL A CA 1
ATOM 723 C C . VAL A 1 91 ? 17.914 -3.988 -32.351 1.00 93.31 91 VAL A C 1
ATOM 725 O O . VAL A 1 91 ? 18.484 -4.295 -33.397 1.00 93.31 91 VAL A O 1
ATOM 728 N N . TYR A 1 92 ? 16.708 -3.419 -32.330 1.00 92.94 92 TYR A N 1
ATOM 729 C CA . TYR A 1 92 ? 15.943 -3.107 -33.533 1.00 92.94 92 TYR A CA 1
ATOM 730 C C . TYR A 1 92 ? 16.746 -2.226 -34.498 1.00 92.94 92 TYR A C 1
ATOM 732 O O . TYR A 1 92 ? 16.900 -2.571 -35.669 1.00 92.94 92 TYR A O 1
ATOM 740 N N . TYR A 1 93 ? 17.338 -1.139 -33.998 1.00 92.12 93 TYR A N 1
ATOM 741 C CA . TYR A 1 93 ? 18.129 -0.223 -34.816 1.00 92.12 93 TYR A CA 1
ATOM 742 C C . TYR A 1 93 ? 19.348 -0.912 -35.441 1.00 92.12 93 TYR A C 1
ATOM 744 O O . TYR A 1 93 ? 19.652 -0.690 -36.612 1.00 92.12 93 TYR A O 1
ATOM 752 N N . LYS A 1 94 ? 20.046 -1.773 -34.688 1.00 89.19 94 LYS A N 1
ATOM 753 C CA . LYS A 1 94 ? 21.184 -2.548 -35.204 1.00 89.19 94 LYS A CA 1
ATOM 754 C C . LYS A 1 94 ? 20.747 -3.555 -36.267 1.00 89.19 94 LYS A C 1
ATOM 756 O O . LYS A 1 94 ? 21.395 -3.639 -37.305 1.00 89.19 94 LYS A O 1
ATOM 761 N N . VAL A 1 95 ? 19.657 -4.287 -36.046 1.00 88.44 95 VAL A N 1
ATOM 762 C CA . VAL A 1 95 ? 19.122 -5.254 -37.020 1.00 88.44 95 VAL A CA 1
ATOM 763 C C . VAL A 1 95 ? 18.722 -4.558 -38.320 1.00 88.44 95 VAL A C 1
ATOM 765 O O . VAL A 1 95 ? 19.163 -4.971 -39.391 1.00 88.44 95 VAL A O 1
ATOM 768 N N . VAL A 1 96 ? 17.955 -3.472 -38.232 1.00 86.44 96 VAL A N 1
ATOM 769 C CA . VAL A 1 96 ? 17.448 -2.760 -39.412 1.00 86.44 96 VAL A CA 1
ATOM 770 C C . VAL A 1 96 ? 18.561 -2.037 -40.168 1.00 86.44 96 VAL A C 1
ATOM 772 O O . VAL A 1 96 ? 18.647 -2.172 -41.382 1.00 86.44 96 VAL A O 1
ATOM 775 N N . ASN A 1 97 ? 19.441 -1.299 -39.490 1.00 80.81 97 ASN A N 1
ATOM 776 C CA . ASN A 1 97 ? 20.402 -0.442 -40.193 1.00 80.81 97 ASN A CA 1
ATOM 777 C C . ASN A 1 97 ? 21.736 -1.114 -40.520 1.00 80.81 97 ASN A C 1
ATOM 779 O O . ASN A 1 97 ? 22.449 -0.621 -41.387 1.00 80.81 97 ASN A O 1
ATOM 783 N N . VAL A 1 98 ? 22.112 -2.194 -39.829 1.00 73.50 98 VAL A N 1
ATOM 784 C CA . VAL A 1 98 ? 23.432 -2.828 -40.016 1.00 73.50 98 VAL A CA 1
ATOM 785 C C . VAL A 1 98 ? 23.317 -4.188 -40.697 1.00 73.50 98 VAL A C 1
ATOM 787 O O . VAL A 1 98 ? 24.129 -4.497 -41.563 1.00 73.50 98 VAL A O 1
ATOM 790 N N . TYR A 1 99 ? 22.306 -4.990 -40.352 1.00 66.50 99 TYR A N 1
ATOM 791 C CA . TYR A 1 99 ? 22.169 -6.352 -40.883 1.00 66.50 99 TYR A CA 1
ATOM 792 C C . TYR A 1 99 ? 21.228 -6.468 -42.088 1.00 66.50 99 TYR A C 1
ATOM 794 O O . TYR A 1 99 ? 21.399 -7.373 -42.901 1.00 66.50 99 TYR A O 1
ATOM 802 N N . ALA A 1 100 ? 20.240 -5.582 -42.229 1.00 61.78 100 ALA A N 1
ATOM 803 C CA . ALA A 1 100 ? 19.370 -5.581 -43.404 1.00 61.78 100 ALA A CA 1
ATOM 804 C C . ALA A 1 100 ? 20.062 -5.137 -44.714 1.00 61.78 100 ALA A C 1
ATOM 806 O O . ALA A 1 100 ? 19.813 -5.789 -45.727 1.00 61.78 100 ALA A O 1
ATOM 807 N N . PRO A 1 101 ? 20.933 -4.102 -44.752 1.00 60.34 101 PRO A N 1
ATOM 808 C CA . PRO A 1 101 ? 21.538 -3.676 -46.016 1.00 60.34 101 PRO A CA 1
ATOM 809 C C . PRO A 1 101 ? 22.553 -4.685 -46.574 1.00 60.34 101 PRO A C 1
ATOM 811 O O . PRO A 1 101 ? 22.631 -4.834 -47.786 1.00 60.34 101 PRO A O 1
ATOM 814 N N . SER A 1 102 ? 23.266 -5.438 -45.726 1.00 59.22 102 SER A N 1
ATOM 815 C CA . SER A 1 102 ? 24.252 -6.441 -46.169 1.00 59.22 102 SER A CA 1
ATOM 816 C C . SER A 1 102 ? 23.642 -7.756 -46.671 1.00 59.22 102 SER A C 1
ATOM 818 O O . SER A 1 102 ? 24.327 -8.538 -47.321 1.00 59.22 102 SER A O 1
ATOM 820 N N . ARG A 1 103 ? 22.355 -8.019 -46.397 1.00 58.28 103 ARG A N 1
ATOM 821 C CA . ARG A 1 103 ? 21.641 -9.205 -46.903 1.00 58.28 103 ARG A CA 1
ATOM 822 C C . ARG A 1 103 ? 21.209 -9.059 -48.368 1.00 58.28 103 ARG A C 1
ATOM 824 O O . ARG A 1 103 ? 20.986 -10.067 -49.023 1.00 58.28 103 ARG A O 1
ATOM 831 N N . AS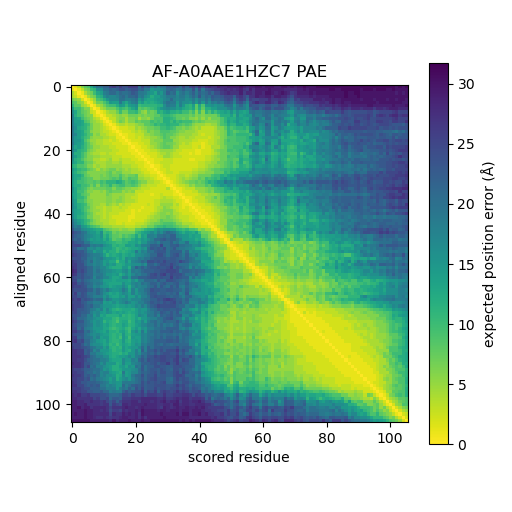N A 1 104 ? 21.085 -7.834 -48.875 1.00 59.25 104 ASN A N 1
ATOM 832 C CA . ASN A 1 104 ? 20.544 -7.565 -50.212 1.00 59.25 104 ASN A CA 1
ATOM 833 C C . ASN A 1 104 ? 21.613 -7.575 -51.325 1.00 59.25 104 ASN A C 1
ATOM 835 O O . ASN A 1 104 ? 21.281 -7.316 -52.478 1.00 59.25 104 ASN A O 1
ATOM 839 N N . GLU A 1 105 ? 22.876 -7.845 -50.982 1.00 59.12 105 GLU A N 1
ATOM 840 C CA . GLU A 1 105 ? 24.020 -7.876 -51.909 1.00 59.12 105 GLU A CA 1
ATOM 841 C C . GLU A 1 105 ? 24.551 -9.302 -52.189 1.00 59.12 105 GLU A C 1
ATOM 843 O O . GLU A 1 105 ? 25.625 -9.445 -52.772 1.00 59.12 105 GLU A O 1
ATOM 848 N N . ILE A 1 106 ? 23.812 -10.354 -51.800 1.00 49.62 106 ILE A N 1
ATOM 849 C CA . ILE A 1 106 ? 24.097 -11.766 -52.143 1.00 49.62 106 ILE A CA 1
ATOM 850 C C . ILE A 1 106 ? 22.986 -12.313 -53.038 1.00 49.62 106 ILE A C 1
ATOM 852 O O . ILE A 1 106 ? 21.804 -12.142 -52.662 1.00 49.62 106 ILE A O 1
#

Sequence (106 aa):
MPWPERDFLLLAHLEKSHEGTWECTVTQKALNLTWTTAWIDLKVIAAPSYFSHLLEDDATGWLFQWTGSEMGVQILLGIIVVLSLGVCYVVYYKVVNVYAPSRNEI

Foldseek 3Di:
DDDDDDPDPDDPDDDPVPAAKDWDKDADPVVRDIDTDDIDGDDDDPDQDPLNVQCPDPVNVVVCVVLVDSVSVVVVVVVVVVVVVVVVVVVVCCCVPPVVVVVVPD

pLDDT: mean 79.67, std 12.82, range [45.91, 95.81]

Secondary structure (DSSP, 8-state):
-PPP-------SS--GGG-EEEEEEEEETTTTEEEEEEEEEE--PPPPPHHHHHHH-TTTHHHHGGG-SHHHHHHHHHHHHHHHHHHHHHHHHHIIIIIHHHHTT-

Organism: NCBI:txid407009

Nearest PDB structures (foldseek):
  5y5p-assembly2_E  TM=6.128E-01  e=4.827E+00  Shrimp white spot syndrome virus (isolate Tongan)